Protein AF-F8F637-F1 (afdb_monomer)

Mean predicted aligned error: 8.39 Å

Structure (mmCIF, N/CA/C/O backbone):
data_AF-F8F637-F1
#
_entry.id   AF-F8F637-F1
#
loop_
_atom_site.group_PDB
_atom_site.id
_atom_site.type_symbol
_atom_site.label_atom_id
_atom_site.label_alt_id
_atom_site.label_comp_id
_atom_site.label_asym_id
_atom_site.label_entity_id
_atom_site.label_seq_id
_atom_site.pdbx_PDB_ins_code
_atom_site.Cartn_x
_atom_site.Cartn_y
_atom_site.Cartn_z
_atom_site.occupancy
_atom_site.B_iso_or_equiv
_atom_site.auth_seq_id
_atom_site.auth_comp_id
_atom_site.auth_asym_id
_atom_site.auth_atom_id
_atom_site.pdbx_PDB_model_num
ATOM 1 N N . MET A 1 1 ? 11.887 -3.759 3.540 1.00 42.16 1 MET A N 1
ATOM 2 C CA . MET A 1 1 ? 12.328 -4.049 2.160 1.00 42.16 1 MET A CA 1
ATOM 3 C C . MET A 1 1 ? 11.225 -4.878 1.528 1.00 42.16 1 MET A C 1
ATOM 5 O O . MET A 1 1 ? 10.889 -5.903 2.115 1.00 42.16 1 MET A O 1
ATOM 9 N N . ASN A 1 2 ? 10.578 -4.407 0.456 1.00 48.91 2 ASN A N 1
ATOM 10 C CA . ASN A 1 2 ? 9.576 -5.214 -0.246 1.00 48.91 2 ASN A CA 1
ATOM 11 C C . ASN A 1 2 ? 10.245 -6.518 -0.679 1.00 48.91 2 ASN A C 1
ATOM 13 O O . ASN A 1 2 ? 11.264 -6.478 -1.362 1.00 48.91 2 ASN A O 1
ATOM 17 N N . LYS A 1 3 ? 9.714 -7.661 -0.241 1.00 61.53 3 LYS A N 1
ATOM 18 C CA . LYS A 1 3 ? 10.233 -9.003 -0.553 1.00 61.53 3 LYS A CA 1
ATOM 19 C C . LYS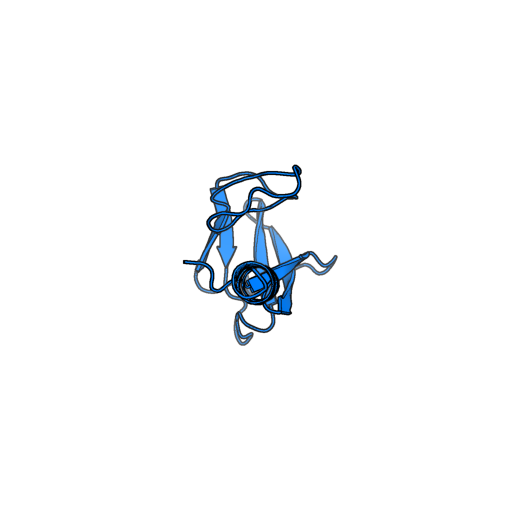 A 1 3 ? 9.949 -9.395 -2.018 1.00 61.53 3 LYS A C 1
ATOM 21 O O . LYS A 1 3 ? 9.439 -10.469 -2.273 1.00 61.53 3 LYS A O 1
ATOM 26 N N . GLY A 1 4 ? 10.147 -8.482 -2.970 1.00 69.56 4 GLY A N 1
ATOM 27 C CA . GLY A 1 4 ? 9.834 -8.699 -4.386 1.00 69.56 4 GLY A CA 1
ATOM 28 C C . GLY A 1 4 ? 8.343 -8.837 -4.724 1.00 69.56 4 GLY A C 1
ATOM 29 O O . GLY A 1 4 ? 8.031 -9.192 -5.850 1.00 69.56 4 GLY A O 1
ATOM 30 N N . LYS A 1 5 ? 7.410 -8.573 -3.802 1.00 83.56 5 LYS A N 1
ATOM 31 C CA . LYS A 1 5 ? 5.969 -8.749 -4.053 1.00 83.56 5 LYS A CA 1
ATOM 32 C C . LYS A 1 5 ? 5.447 -7.801 -5.131 1.00 83.56 5 LYS A C 1
ATOM 34 O O . LYS A 1 5 ? 5.740 -6.606 -5.097 1.00 83.56 5 LYS A O 1
ATOM 39 N N . THR A 1 6 ? 4.614 -8.333 -6.019 1.00 88.06 6 THR A N 1
ATOM 40 C CA . THR A 1 6 ? 3.955 -7.589 -7.100 1.00 88.06 6 THR A CA 1
ATOM 41 C C . THR A 1 6 ? 2.456 -7.589 -6.882 1.00 88.06 6 THR A C 1
ATOM 43 O O . THR A 1 6 ? 1.872 -8.642 -6.633 1.00 88.06 6 THR A O 1
ATOM 46 N N . TYR A 1 7 ? 1.831 -6.423 -7.021 1.00 91.56 7 TYR A N 1
ATOM 47 C CA . TYR A 1 7 ? 0.383 -6.267 -6.922 1.00 91.56 7 TYR A CA 1
ATOM 48 C C . TYR A 1 7 ? -0.159 -5.674 -8.215 1.00 91.56 7 TYR A C 1
ATOM 50 O O . TYR A 1 7 ? 0.454 -4.772 -8.788 1.00 91.56 7 TYR A O 1
ATOM 58 N N . ILE A 1 8 ? -1.305 -6.177 -8.663 1.00 92.69 8 ILE A N 1
ATOM 59 C CA . ILE A 1 8 ? -2.022 -5.672 -9.832 1.00 92.69 8 ILE A CA 1
ATOM 60 C C . ILE A 1 8 ? -3.306 -5.011 -9.357 1.00 92.69 8 ILE A C 1
ATOM 62 O O . ILE A 1 8 ? -4.098 -5.622 -8.643 1.00 92.69 8 ILE A O 1
ATOM 66 N N . ILE A 1 9 ? -3.493 -3.758 -9.761 1.00 93.38 9 ILE A N 1
ATOM 67 C CA . ILE A 1 9 ? -4.700 -2.981 -9.480 1.00 93.38 9 ILE A CA 1
ATOM 68 C C . ILE A 1 9 ? -5.889 -3.666 -10.156 1.00 93.38 9 ILE A C 1
ATOM 70 O O . ILE A 1 9 ? -5.795 -4.095 -11.305 1.00 93.38 9 ILE A O 1
ATOM 74 N N . THR A 1 10 ? -6.995 -3.759 -9.432 1.00 93.31 10 THR A N 1
ATOM 75 C CA . THR A 1 10 ? -8.280 -4.265 -9.929 1.00 93.31 10 THR A CA 1
ATOM 76 C C . THR A 1 10 ? -9.274 -3.113 -10.065 1.00 93.31 10 THR A C 1
ATOM 78 O O . THR A 1 10 ? -9.007 -2.020 -9.574 1.00 93.31 10 THR A O 1
ATOM 81 N N . ASP A 1 11 ? -10.437 -3.352 -10.668 1.00 92.38 11 ASP A N 1
ATOM 82 C CA . ASP A 1 11 ? -11.531 -2.367 -10.688 1.00 92.38 11 ASP A CA 1
ATOM 83 C C . ASP A 1 11 ? -12.362 -2.366 -9.387 1.00 92.38 11 ASP A C 1
ATOM 85 O O . ASP A 1 11 ? -13.263 -1.540 -9.217 1.00 92.38 11 ASP A O 1
ATOM 89 N N . ASP A 1 12 ? -12.050 -3.266 -8.446 1.00 95.44 12 ASP A N 1
ATOM 90 C CA . ASP A 1 12 ? -12.797 -3.429 -7.204 1.00 95.44 12 ASP A CA 1
ATOM 91 C C . ASP A 1 12 ? -12.468 -2.309 -6.208 1.00 95.44 12 ASP A C 1
ATOM 93 O O . ASP A 1 12 ? -11.304 -2.032 -5.883 1.00 95.44 12 ASP A O 1
ATOM 97 N N . ARG A 1 13 ? -13.519 -1.691 -5.667 1.00 96.00 13 ARG A N 1
ATOM 98 C CA . ARG A 1 13 ? -13.410 -0.756 -4.545 1.00 96.00 13 ARG A CA 1
ATOM 99 C C . ARG A 1 13 ? -13.306 -1.507 -3.225 1.00 96.00 13 ARG A C 1
ATOM 101 O O . ARG A 1 13 ? -13.810 -2.618 -3.085 1.00 96.00 13 ARG A O 1
ATOM 108 N N . VAL A 1 14 ? -12.634 -0.874 -2.272 1.00 96.19 14 VAL A N 1
ATOM 109 C CA . VAL A 1 14 ? -12.599 -1.315 -0.878 1.00 96.19 14 VAL A CA 1
ATOM 110 C C . VAL A 1 14 ? -13.230 -0.212 -0.048 1.00 96.19 14 VAL A C 1
ATOM 112 O O . VAL A 1 14 ? -12.804 0.941 -0.138 1.00 96.19 14 VAL A O 1
ATOM 115 N N . GLU A 1 15 ? -14.249 -0.565 0.725 1.00 94.69 15 GLU A N 1
ATOM 116 C CA . GLU A 1 15 ? -14.947 0.390 1.583 1.00 94.69 15 GLU A CA 1
ATOM 117 C C . GLU A 1 15 ? -14.080 0.751 2.795 1.00 94.69 15 GLU A C 1
ATOM 119 O O . GLU A 1 15 ? -13.280 -0.067 3.265 1.00 94.69 15 GLU A O 1
ATOM 124 N N . GLU A 1 16 ? -14.237 1.964 3.327 1.00 94.94 16 GLU A N 1
ATOM 125 C CA . GLU A 1 16 ? -13.442 2.450 4.462 1.00 94.94 16 GLU A CA 1
ATOM 126 C C . GLU A 1 16 ? -13.571 1.527 5.687 1.00 94.94 16 GLU A C 1
ATOM 128 O O . GLU A 1 16 ? -12.589 1.248 6.379 1.00 94.94 16 GLU A O 1
ATOM 133 N N . GLU A 1 17 ? -14.748 0.940 5.916 1.00 95.62 17 GLU A N 1
ATOM 134 C CA . GLU A 1 17 ? -14.982 0.013 7.024 1.00 95.62 17 GLU A CA 1
ATOM 135 C C . GLU A 1 17 ? -14.190 -1.292 6.885 1.00 95.62 17 GLU A C 1
ATOM 137 O O . GLU A 1 17 ? -13.999 -1.998 7.880 1.00 95.62 17 GLU A O 1
ATOM 142 N N . GLN A 1 18 ? -13.709 -1.624 5.687 1.00 96.12 18 GLN A N 1
ATOM 143 C CA . GLN A 1 18 ? -12.867 -2.792 5.426 1.00 96.12 18 GLN A CA 1
ATOM 144 C C . GLN A 1 18 ? -11.374 -2.484 5.585 1.00 96.12 18 GLN A C 1
ATOM 146 O O . GLN A 1 18 ? -10.566 -3.413 5.580 1.00 96.12 18 GLN A O 1
ATOM 151 N N . ILE A 1 19 ? -10.995 -1.218 5.755 1.00 96.75 19 ILE A N 1
ATOM 152 C CA 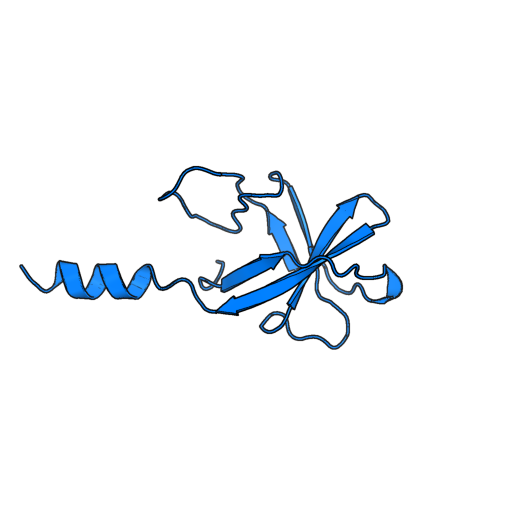. ILE A 1 19 ? -9.604 -0.805 5.934 1.00 96.75 19 ILE A CA 1
ATOM 153 C C . ILE A 1 19 ? -9.155 -1.051 7.373 1.00 96.75 19 ILE A C 1
ATOM 155 O O . ILE A 1 19 ? -9.879 -0.782 8.335 1.00 96.75 19 ILE A O 1
ATOM 159 N N . ASP A 1 20 ? -7.945 -1.590 7.507 1.00 95.00 20 ASP A N 1
ATOM 160 C CA . ASP A 1 20 ? -7.274 -1.803 8.787 1.00 95.00 20 ASP A CA 1
ATOM 161 C C . ASP A 1 20 ? -5.997 -0.944 8.873 1.00 95.00 20 ASP A C 1
ATOM 163 O O . ASP A 1 20 ? -6.024 0.269 8.659 1.00 95.00 20 ASP A O 1
ATOM 167 N N . LEU A 1 21 ? -4.848 -1.543 9.185 1.00 95.50 21 LEU A N 1
ATOM 168 C CA . LEU A 1 21 ? -3.608 -0.812 9.406 1.00 95.50 21 LEU A CA 1
ATOM 169 C C . LEU A 1 21 ? -2.970 -0.336 8.097 1.00 95.50 21 LEU A C 1
ATOM 171 O O . LEU A 1 21 ? -2.893 -1.067 7.106 1.00 95.50 21 LEU A O 1
ATOM 175 N N . ARG A 1 22 ? -2.399 0.874 8.133 1.00 96.19 22 ARG A N 1
ATOM 176 C CA . ARG A 1 22 ? -1.462 1.332 7.104 1.00 96.19 22 ARG A CA 1
ATOM 177 C C . ARG A 1 22 ? -0.205 0.468 7.153 1.00 96.19 22 ARG A C 1
ATOM 179 O O . ARG A 1 22 ? 0.484 0.422 8.169 1.00 96.19 22 ARG A O 1
ATOM 186 N N . ILE A 1 23 ? 0.135 -0.138 6.024 1.00 95.19 23 ILE A N 1
ATOM 187 C CA . ILE A 1 23 ? 1.297 -1.025 5.878 1.00 95.19 23 ILE A CA 1
ATOM 188 C C . ILE A 1 23 ? 2.436 -0.403 5.080 1.00 95.19 23 ILE A C 1
ATOM 190 O O . ILE A 1 23 ? 3.550 -0.928 5.063 1.00 95.19 23 ILE A O 1
ATOM 194 N N . GLY A 1 24 ? 2.192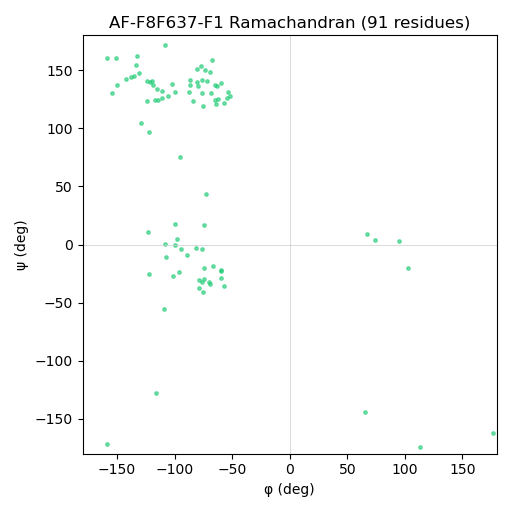 0.731 4.425 1.00 94.31 24 GLY A N 1
ATOM 195 C CA . GLY A 1 24 ? 3.246 1.420 3.705 1.00 94.31 24 GLY A CA 1
ATOM 196 C C . GLY A 1 24 ? 2.790 2.650 2.946 1.00 94.31 24 GLY A C 1
ATOM 197 O O . GLY A 1 24 ? 1.739 3.245 3.197 1.00 94.31 24 GLY A O 1
ATOM 198 N N . LYS A 1 25 ? 3.656 3.047 2.019 1.00 95.25 25 LYS A N 1
ATOM 199 C CA . LYS A 1 25 ? 3.378 4.035 0.986 1.00 95.25 25 LYS A CA 1
ATOM 200 C C . LYS A 1 25 ? 4.217 3.760 -0.249 1.00 95.25 25 LYS A C 1
ATOM 202 O O . LYS A 1 25 ? 5.258 3.114 -0.126 1.00 95.25 25 LYS A O 1
ATOM 207 N N . VAL A 1 26 ? 3.809 4.293 -1.391 1.00 92.81 26 VAL A N 1
ATOM 208 C CA . VAL A 1 26 ? 4.642 4.360 -2.591 1.00 92.81 26 VAL A CA 1
ATOM 209 C C . VAL A 1 26 ? 5.863 5.230 -2.286 1.00 92.81 26 VAL A C 1
ATOM 211 O O . VAL A 1 26 ? 5.736 6.360 -1.807 1.00 92.81 26 VAL A O 1
ATOM 214 N N . THR A 1 27 ? 7.063 4.702 -2.512 1.00 90.88 27 THR A N 1
ATOM 215 C CA . THR A 1 27 ? 8.331 5.414 -2.281 1.00 90.88 27 THR A CA 1
ATOM 216 C C . THR A 1 27 ? 8.880 6.055 -3.543 1.00 90.88 27 THR A C 1
ATOM 218 O O . THR A 1 27 ? 9.627 7.031 -3.443 1.00 90.88 27 THR A O 1
ATOM 221 N N . GLU A 1 28 ? 8.487 5.534 -4.702 1.00 86.44 28 GLU A N 1
ATOM 222 C CA . GLU A 1 28 ? 8.973 5.950 -6.011 1.00 86.44 28 GLU A CA 1
ATOM 223 C C . GLU A 1 28 ? 7.883 5.734 -7.063 1.00 86.44 28 GLU A C 1
ATOM 225 O O . GLU A 1 28 ? 7.191 4.718 -7.042 1.00 86.44 28 GLU A O 1
ATOM 230 N N . TYR A 1 29 ? 7.714 6.707 -7.953 1.00 85.75 29 TYR A N 1
ATOM 231 C CA . TYR A 1 29 ? 6.889 6.556 -9.145 1.00 85.75 29 TYR A CA 1
ATOM 232 C C . TYR A 1 29 ? 7.826 6.431 -10.344 1.00 85.75 29 TYR A C 1
ATOM 234 O O . TYR A 1 29 ? 8.708 7.276 -10.496 1.00 85.75 29 TYR A O 1
ATOM 242 N N . SER A 1 30 ? 7.646 5.398 -11.161 1.00 78.56 30 SER A N 1
ATOM 243 C CA . SER A 1 30 ? 8.372 5.221 -12.420 1.00 78.56 30 SER A CA 1
ATOM 244 C C . SER A 1 30 ? 7.544 4.368 -13.375 1.00 78.56 30 SER A C 1
ATOM 246 O O . SER A 1 30 ? 7.071 3.294 -13.005 1.00 78.56 30 SER A O 1
ATOM 248 N N . ASP A 1 31 ? 7.397 4.843 -14.604 1.00 76.88 31 ASP A N 1
ATOM 249 C CA . ASP A 1 31 ? 6.897 4.104 -15.766 1.00 76.88 31 ASP A CA 1
ATOM 250 C C . ASP A 1 31 ? 8.043 3.616 -16.675 1.00 76.88 31 ASP A C 1
ATOM 252 O O . ASP A 1 31 ? 7.805 2.947 -17.679 1.00 76.88 31 ASP A O 1
ATOM 256 N N . GLN A 1 32 ? 9.295 3.915 -16.309 1.00 75.94 32 GLN A N 1
ATOM 257 C CA . GLN A 1 32 ? 10.482 3.457 -17.015 1.00 75.94 32 GLN A CA 1
ATOM 258 C C . GLN A 1 32 ? 10.883 2.051 -16.552 1.00 75.94 32 GLN A C 1
ATOM 260 O O . GLN A 1 32 ? 11.168 1.816 -15.373 1.00 75.94 32 GLN A O 1
ATOM 265 N N . GLU A 1 33 ? 10.967 1.129 -17.510 1.00 67.62 33 GLU A N 1
ATOM 266 C CA . GLU A 1 33 ? 11.441 -0.237 -17.294 1.00 67.62 33 GLU A CA 1
ATOM 267 C C . GLU A 1 33 ? 12.884 -0.271 -16.750 1.00 67.62 33 GLU A C 1
ATOM 269 O O . GLU A 1 33 ? 13.763 0.469 -17.203 1.00 67.62 33 GLU A O 1
ATOM 274 N N . GLY A 1 34 ? 13.139 -1.160 -15.784 1.00 63.06 34 GLY A N 1
ATOM 275 C CA . GLY A 1 34 ? 14.490 -1.480 -15.300 1.00 63.06 34 GLY A CA 1
ATOM 276 C C . GLY A 1 34 ? 14.995 -0.718 -14.066 1.00 63.06 34 GLY A C 1
ATOM 277 O O . GLY A 1 34 ? 16.129 -0.951 -13.653 1.00 63.06 34 GLY A O 1
ATOM 278 N N . THR A 1 35 ? 14.188 0.146 -1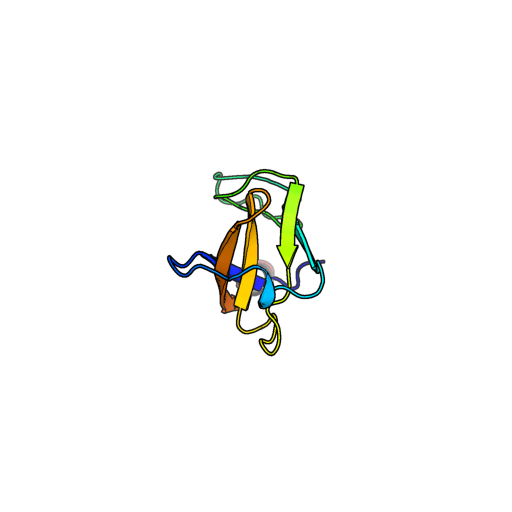3.438 1.00 58.47 35 THR A N 1
ATOM 279 C CA . THR A 1 35 ? 14.552 0.812 -12.167 1.00 58.47 35 THR A CA 1
ATOM 280 C C . THR A 1 35 ? 13.510 0.509 -11.093 1.00 58.47 35 THR A C 1
ATOM 282 O O . THR A 1 35 ? 12.471 1.158 -11.031 1.00 58.47 35 THR A O 1
ATOM 285 N N . TYR A 1 36 ? 13.776 -0.488 -10.242 1.00 66.56 36 TYR A N 1
ATOM 286 C CA . TYR A 1 36 ? 12.830 -0.930 -9.213 1.00 66.56 36 TYR A CA 1
ATOM 287 C C . TYR A 1 36 ? 13.500 -0.991 -7.840 1.00 66.56 36 TYR A C 1
ATOM 289 O O . TYR A 1 36 ? 14.250 -1.919 -7.538 1.00 66.56 36 TYR A O 1
ATOM 297 N N . TRP A 1 37 ? 13.200 -0.014 -6.983 1.00 69.06 37 TRP A N 1
ATOM 298 C CA . TRP A 1 37 ? 13.640 0.001 -5.589 1.00 69.06 37 TRP A CA 1
ATOM 299 C C . TRP A 1 37 ? 12.482 0.408 -4.671 1.00 69.06 37 TRP A C 1
ATOM 301 O O . TRP A 1 37 ? 11.630 1.224 -5.015 1.00 69.06 37 TRP A O 1
ATOM 311 N N . GLY A 1 38 ? 12.435 -0.168 -3.467 1.00 76.94 38 GLY A N 1
ATOM 312 C CA . GLY A 1 38 ? 11.393 0.144 -2.484 1.00 76.94 38 GLY A CA 1
ATOM 313 C C . GLY A 1 38 ? 9.978 -0.278 -2.909 1.00 76.94 38 GLY A C 1
ATOM 314 O O . GLY A 1 38 ? 9.771 -1.338 -3.499 1.00 76.94 38 GLY A O 1
ATOM 315 N N . ASN A 1 39 ? 8.989 0.536 -2.544 1.00 80.38 39 ASN A N 1
ATOM 316 C CA . ASN A 1 39 ? 7.590 0.380 -2.936 1.00 80.38 39 ASN A CA 1
ATOM 317 C C . ASN A 1 39 ? 7.340 1.253 -4.166 1.00 80.38 39 ASN A C 1
ATOM 319 O O . ASN A 1 39 ? 6.794 2.352 -4.042 1.00 80.38 39 ASN A O 1
ATOM 323 N N . PHE A 1 40 ? 7.811 0.816 -5.328 1.00 85.81 40 PHE A N 1
ATOM 324 C CA . PHE A 1 40 ? 7.587 1.571 -6.553 1.00 85.81 40 PHE A CA 1
ATOM 325 C C . PHE A 1 40 ? 6.150 1.374 -7.071 1.00 85.81 40 PHE A C 1
ATOM 327 O O . PHE A 1 40 ? 5.519 0.350 -6.800 1.00 85.81 40 PHE A O 1
ATOM 334 N N . SER A 1 41 ? 5.633 2.352 -7.811 1.00 83.69 41 SER A N 1
ATOM 335 C CA . SER A 1 41 ? 4.401 2.224 -8.589 1.00 83.69 41 SER A CA 1
ATOM 336 C C . SER A 1 41 ? 4.564 2.873 -9.962 1.00 83.69 41 SER A C 1
ATOM 338 O O . SER A 1 41 ? 5.202 3.913 -10.088 1.00 83.69 41 SER A O 1
ATOM 340 N N . ASN A 1 42 ? 3.948 2.280 -10.980 1.00 83.62 42 ASN A N 1
ATOM 341 C CA . ASN A 1 42 ? 3.810 2.865 -12.318 1.00 83.62 42 ASN A CA 1
ATOM 342 C C . ASN A 1 42 ? 2.478 3.611 -12.509 1.00 83.62 42 ASN A C 1
ATOM 344 O O . ASN A 1 42 ? 2.238 4.183 -13.564 1.00 83.62 42 ASN A O 1
ATOM 348 N N . SER A 1 43 ? 1.596 3.567 -11.507 1.00 87.94 43 SER A N 1
ATOM 349 C CA . SER A 1 43 ? 0.225 4.085 -11.596 1.00 87.94 43 SER A CA 1
ATOM 350 C C . SER A 1 43 ? -0.072 5.144 -10.535 1.00 87.94 43 SER A C 1
ATOM 352 O O . SER A 1 43 ? -0.933 5.994 -10.741 1.00 87.94 43 SER A O 1
ATOM 354 N N . PHE A 1 44 ? 0.636 5.114 -9.400 1.00 9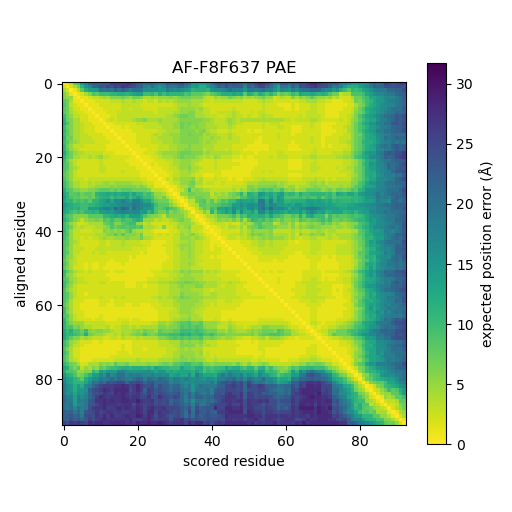1.25 44 PHE A N 1
ATOM 355 C CA . PHE A 1 44 ? 0.373 5.991 -8.261 1.00 91.25 44 PHE A CA 1
ATOM 356 C C . PHE A 1 44 ? 1.597 6.810 -7.851 1.00 91.25 44 PHE A C 1
ATOM 358 O O . PHE A 1 44 ? 2.712 6.286 -7.824 1.00 91.25 44 PHE A O 1
ATOM 365 N N . PRO A 1 45 ? 1.412 8.085 -7.473 1.00 91.69 45 PRO A N 1
ATOM 366 C CA . PRO A 1 45 ? 2.513 8.959 -7.103 1.00 91.69 45 PRO A CA 1
ATOM 367 C C . PRO A 1 45 ? 3.197 8.530 -5.798 1.00 91.69 45 PRO A C 1
ATOM 369 O O . PRO A 1 45 ? 2.625 7.876 -4.922 1.00 91.69 45 PRO A O 1
ATOM 372 N N . LYS A 1 46 ? 4.441 8.985 -5.621 1.00 91.88 46 LYS A N 1
ATOM 373 C CA . LYS A 1 46 ? 5.162 8.872 -4.348 1.00 91.88 46 LYS A CA 1
ATOM 374 C C . LYS A 1 46 ? 4.331 9.467 -3.209 1.00 91.88 46 LYS A C 1
ATOM 376 O O . LYS A 1 46 ? 3.881 10.604 -3.284 1.00 91.88 46 LYS A O 1
ATOM 381 N N . GLY A 1 47 ? 4.205 8.717 -2.119 1.00 94.06 47 GLY A N 1
ATOM 382 C CA . GLY A 1 47 ? 3.424 9.100 -0.946 1.00 94.06 47 GLY A CA 1
ATOM 383 C C . GLY A 1 47 ? 2.072 8.401 -0.840 1.00 94.06 47 GLY A C 1
ATOM 384 O O . GLY A 1 47 ? 1.584 8.298 0.284 1.00 94.06 47 GLY A O 1
ATOM 385 N N . THR A 1 48 ? 1.529 7.858 -1.939 1.00 95.62 48 THR A N 1
ATOM 386 C CA . THR A 1 48 ? 0.266 7.103 -1.930 1.00 95.62 48 THR A CA 1
ATOM 387 C C . THR A 1 48 ? 0.295 6.004 -0.882 1.00 95.62 48 THR A C 1
ATOM 389 O O . THR A 1 48 ? 1.240 5.221 -0.820 1.00 95.62 48 THR A O 1
ATOM 392 N N . GLU A 1 49 ? -0.721 5.971 -0.030 1.00 97.06 49 GLU A N 1
ATOM 393 C CA . GLU A 1 49 ? -0.763 5.124 1.156 1.00 97.06 49 GLU A CA 1
ATOM 394 C C . GLU A 1 49 ? -1.304 3.726 0.829 1.00 97.06 49 GLU A C 1
ATOM 396 O O . GLU A 1 49 ? -2.210 3.570 0.010 1.00 97.06 49 GLU A O 1
ATOM 401 N N . LEU A 1 50 ? -0.718 2.711 1.469 1.00 96.75 50 LEU A N 1
ATOM 402 C CA . LEU A 1 50 ? -1.051 1.298 1.285 1.00 96.75 50 LEU A CA 1
ATOM 403 C C . LEU A 1 50 ? -1.550 0.721 2.611 1.00 96.75 50 LEU A C 1
ATOM 405 O O . LEU A 1 50 ? -0.931 0.974 3.653 1.00 96.75 50 LEU A O 1
ATOM 409 N N . TYR A 1 51 ? -2.611 -0.078 2.566 1.00 97.38 51 TYR A N 1
ATOM 410 C CA . TYR A 1 51 ? -3.319 -0.584 3.741 1.00 97.38 51 TYR A CA 1
ATOM 411 C C . TYR A 1 51 ? -3.611 -2.080 3.656 1.00 97.38 51 TYR A C 1
ATOM 413 O O . TYR A 1 51 ? -3.767 -2.643 2.571 1.00 97.38 51 TYR A O 1
ATOM 421 N N . ASN A 1 52 ? -3.743 -2.697 4.829 1.00 97.00 52 ASN A N 1
ATOM 422 C CA . ASN A 1 52 ? -4.397 -3.991 4.974 1.00 97.00 52 ASN A CA 1
ATOM 423 C C . ASN A 1 52 ? -5.901 -3.876 4.728 1.00 97.00 52 ASN A C 1
ATOM 425 O O . ASN A 1 52 ? -6.529 -2.881 5.100 1.00 97.00 52 ASN A O 1
ATOM 429 N N . ILE A 1 53 ? -6.469 -4.953 4.194 1.00 97.44 53 ILE A N 1
ATOM 430 C CA . ILE A 1 53 ? -7.912 -5.182 4.155 1.00 97.44 53 ILE A CA 1
ATOM 431 C C . ILE A 1 53 ? -8.248 -6.148 5.299 1.00 97.44 53 ILE A C 1
ATOM 433 O O . ILE A 1 53 ? -7.578 -7.167 5.477 1.00 97.44 53 ILE A O 1
ATOM 437 N N . LYS A 1 54 ? -9.265 -5.835 6.107 1.00 97.56 54 LYS A N 1
ATOM 438 C CA . LYS A 1 54 ? -9.677 -6.652 7.258 1.00 97.56 54 LYS A CA 1
ATOM 439 C C . LYS A 1 54 ? -9.958 -8.091 6.831 1.00 97.56 54 LYS A C 1
ATOM 441 O O . LYS A 1 54 ? -10.768 -8.338 5.944 1.00 97.56 54 LYS A O 1
ATOM 446 N N . GLY A 1 55 ? -9.309 -9.038 7.506 1.00 96.25 55 GLY A N 1
ATOM 447 C CA . GLY A 1 55 ? -9.487 -10.469 7.251 1.00 96.25 55 GLY A CA 1
ATOM 448 C C . GLY A 1 55 ? -8.833 -10.988 5.967 1.00 96.25 55 GLY A C 1
ATOM 449 O O . GLY A 1 55 ? -8.981 -12.171 5.681 1.00 96.25 55 GLY A O 1
ATOM 450 N N . VAL A 1 56 ? -8.099 -10.152 5.226 1.00 96.25 56 VAL A N 1
ATOM 451 C CA . VAL A 1 56 ? -7.382 -10.542 4.006 1.00 96.25 56 VAL A CA 1
ATOM 452 C C . VAL A 1 56 ? -5.881 -10.491 4.269 1.00 96.25 56 VAL A C 1
ATOM 454 O O . VAL A 1 56 ? -5.361 -9.520 4.824 1.00 96.25 56 VAL A O 1
ATOM 457 N N . ASN A 1 57 ? -5.167 -11.550 3.889 1.00 94.62 57 ASN A N 1
ATOM 458 C CA . ASN A 1 57 ? -3.715 -11.571 4.006 1.00 94.62 57 ASN A CA 1
ATOM 459 C C . ASN A 1 57 ? -3.093 -10.627 2.961 1.00 94.62 57 ASN A C 1
ATOM 461 O O . ASN A 1 57 ? -3.519 -10.599 1.811 1.00 94.62 57 ASN A O 1
ATOM 465 N N . ILE A 1 58 ? -2.034 -9.900 3.323 1.00 92.69 58 ILE A N 1
ATOM 466 C CA . ILE A 1 58 ? -1.275 -9.070 2.372 1.00 92.69 58 ILE A CA 1
ATOM 467 C C . ILE A 1 58 ? -0.661 -9.873 1.223 1.00 92.69 58 ILE A C 1
ATOM 469 O O . ILE A 1 58 ? -0.336 -9.306 0.192 1.00 92.69 58 ILE A O 1
ATOM 473 N N . ASP A 1 59 ? -0.464 -11.180 1.398 1.00 91.38 59 ASP A N 1
ATOM 474 C CA . ASP A 1 59 ? -0.033 -12.094 0.335 1.00 91.38 59 ASP A CA 1
ATOM 475 C C . ASP A 1 59 ? -1.159 -12.465 -0.647 1.00 91.38 59 ASP A C 1
ATOM 477 O O . ASP A 1 59 ? -0.905 -13.149 -1.639 1.00 91.38 59 ASP A O 1
ATOM 481 N N . GLU A 1 60 ? -2.382 -11.996 -0.394 1.00 94.19 60 GLU A N 1
ATOM 482 C CA . GLU A 1 60 ? -3.550 -12.145 -1.263 1.00 94.19 60 GLU A CA 1
ATOM 483 C C . GLU A 1 60 ? -3.928 -10.804 -1.897 1.00 94.19 60 GLU A C 1
ATOM 485 O O . GLU A 1 60 ? -3.974 -10.706 -3.122 1.00 94.19 60 GLU A O 1
ATOM 490 N N . ALA A 1 61 ? -4.154 -9.759 -1.091 1.00 96.50 61 ALA A N 1
ATOM 491 C CA . ALA A 1 61 ? -4.499 -8.430 -1.593 1.00 96.50 61 ALA A CA 1
ATOM 492 C C . ALA A 1 61 ? -4.202 -7.306 -0.589 1.00 96.50 61 ALA A C 1
ATOM 494 O O . ALA A 1 61 ? -4.106 -7.518 0.621 1.00 96.50 61 ALA A O 1
ATOM 495 N N . ILE A 1 62 ? -4.101 -6.083 -1.112 1.00 97.19 62 ILE A N 1
ATOM 496 C CA . ILE A 1 62 ? -3.959 -4.843 -0.338 1.00 97.19 62 ILE A CA 1
ATOM 497 C C . ILE A 1 62 ? -4.927 -3.772 -0.845 1.00 97.19 62 ILE A C 1
ATOM 499 O O . ILE A 1 62 ? -5.409 -3.836 -1.977 1.00 97.19 62 ILE A O 1
ATOM 503 N N . ALA A 1 63 ? -5.166 -2.753 -0.022 1.00 98.00 63 ALA A N 1
ATOM 504 C CA . ALA A 1 63 ? -5.896 -1.553 -0.414 1.00 98.00 63 ALA A CA 1
ATOM 505 C C . ALA A 1 63 ? -4.936 -0.385 -0.681 1.00 98.00 63 ALA A C 1
ATOM 507 O O . ALA A 1 63 ? -3.982 -0.152 0.068 1.00 98.00 63 ALA A O 1
ATOM 508 N N . ILE A 1 64 ? -5.211 0.372 -1.742 1.00 97.38 64 ILE A N 1
ATOM 509 C CA . ILE A 1 64 ? -4.461 1.567 -2.137 1.00 97.38 64 ILE A CA 1
ATOM 510 C C . ILE A 1 64 ? -5.376 2.780 -1.991 1.00 97.38 64 ILE A C 1
ATOM 512 O O . ILE A 1 64 ? -6.449 2.814 -2.591 1.00 97.38 64 ILE A O 1
ATOM 516 N N . LYS A 1 65 ? -4.952 3.782 -1.213 1.00 97.25 65 LYS A N 1
ATOM 517 C CA . LYS A 1 65 ? -5.725 5.014 -1.015 1.00 97.25 65 LYS A CA 1
ATOM 518 C C . LYS A 1 65 ? -5.623 5.909 -2.249 1.00 97.25 65 LYS A C 1
ATOM 520 O O . LYS A 1 65 ? -4.533 6.351 -2.606 1.00 97.25 65 LYS A O 1
ATOM 525 N N . ILE A 1 66 ? -6.757 6.188 -2.883 1.00 93.94 66 ILE A N 1
ATOM 526 C CA . ILE A 1 66 ? -6.845 7.016 -4.098 1.00 93.94 66 ILE A CA 1
ATOM 527 C C . ILE A 1 66 ? -7.326 8.442 -3.794 1.00 93.94 66 ILE A C 1
ATOM 529 O O . ILE A 1 66 ? -6.943 9.371 -4.500 1.00 93.94 66 ILE A O 1
ATOM 533 N N . ASN A 1 67 ? -8.103 8.636 -2.726 1.00 88.94 67 ASN A N 1
ATOM 534 C CA . ASN A 1 67 ? -8.395 9.931 -2.096 1.00 88.94 67 ASN A CA 1
ATOM 535 C C . ASN A 1 67 ? -8.851 9.702 -0.641 1.00 88.94 67 ASN A C 1
ATOM 537 O O . ASN A 1 67 ? -8.725 8.587 -0.140 1.00 88.94 67 ASN A O 1
ATOM 541 N N . ASP A 1 68 ? -9.322 10.741 0.055 1.00 83.50 68 ASP A N 1
ATOM 542 C CA . ASP A 1 68 ? -9.624 10.662 1.491 1.00 83.50 68 ASP A CA 1
ATOM 543 C C . ASP A 1 68 ? -10.671 9.618 1.880 1.00 83.50 68 ASP A C 1
ATOM 545 O O . ASP A 1 68 ? -10.542 9.042 2.954 1.00 83.50 68 ASP A O 1
ATOM 549 N N . GLU A 1 69 ? -11.602 9.303 0.983 1.00 85.12 69 GLU A N 1
ATOM 550 C CA . GLU A 1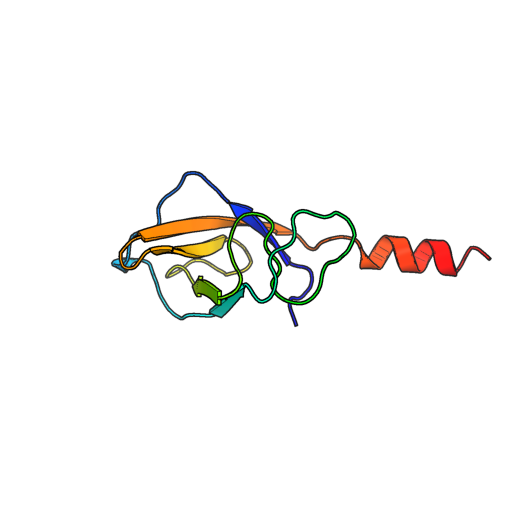 69 ? -12.744 8.421 1.253 1.00 85.12 69 GLU A CA 1
ATOM 551 C C . GLU A 1 69 ? -12.797 7.223 0.298 1.00 85.12 69 GLU A C 1
ATOM 553 O O . GLU A 1 69 ? -13.808 6.531 0.214 1.00 85.12 69 GLU A O 1
ATOM 558 N N . SER A 1 70 ? -11.747 6.971 -0.493 1.00 92.69 70 SER A N 1
ATOM 559 C CA . SER A 1 70 ? -11.789 5.847 -1.423 1.00 92.69 70 SER A CA 1
ATOM 560 C C . SER A 1 70 ? -10.481 5.097 -1.569 1.00 92.69 70 SER A C 1
ATOM 562 O O . SER A 1 70 ? -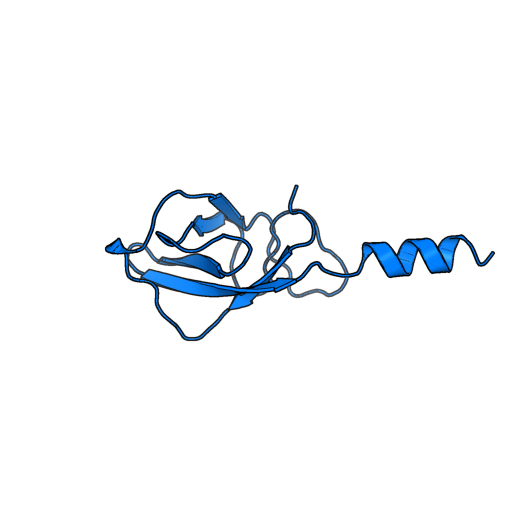9.373 5.649 -1.591 1.00 92.69 70 SER A O 1
ATOM 564 N N . PHE A 1 71 ? -10.663 3.788 -1.704 1.00 97.44 71 PHE A N 1
ATOM 565 C CA . PHE A 1 71 ? -9.614 2.803 -1.826 1.00 97.44 71 PHE A CA 1
ATOM 566 C C . PHE A 1 71 ? -9.918 1.889 -3.009 1.00 97.44 71 PHE A C 1
ATOM 568 O O . PHE A 1 71 ? -11.076 1.610 -3.336 1.00 97.44 71 PHE A O 1
ATOM 575 N N . ILE A 1 72 ? -8.859 1.424 -3.655 1.00 97.50 72 ILE A N 1
ATOM 576 C CA . ILE A 1 72 ? -8.926 0.433 -4.725 1.00 97.50 72 ILE A CA 1
ATOM 577 C C . ILE A 1 72 ? -8.134 -0.801 -4.311 1.00 97.50 72 ILE A C 1
ATOM 579 O O . ILE A 1 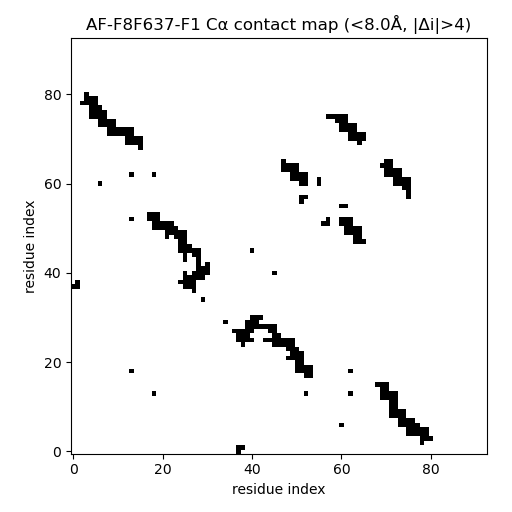72 ? -7.083 -0.686 -3.668 1.00 97.50 72 ILE A O 1
ATOM 583 N N . LYS A 1 73 ? -8.649 -1.983 -4.641 1.00 97.44 73 LYS A N 1
ATOM 584 C CA . LYS A 1 73 ? -7.990 -3.246 -4.320 1.00 97.44 73 LYS A CA 1
ATOM 585 C C . LYS A 1 73 ? -6.884 -3.534 -5.332 1.00 97.44 73 LYS A C 1
ATOM 587 O O . LYS A 1 73 ? -7.066 -3.347 -6.538 1.00 97.44 73 LYS A O 1
ATOM 592 N N . ALA A 1 74 ? -5.762 -4.045 -4.840 1.00 96.69 74 ALA A N 1
ATOM 593 C CA . ALA A 1 74 ? -4.724 -4.634 -5.669 1.00 96.69 74 ALA A CA 1
ATOM 594 C C . ALA A 1 74 ? -4.430 -6.069 -5.220 1.00 96.69 74 ALA A C 1
ATOM 596 O O . ALA A 1 74 ? -4.081 -6.302 -4.060 1.00 96.69 74 ALA A O 1
ATOM 597 N N . ASP A 1 75 ? -4.549 -7.013 -6.151 1.00 96.31 75 ASP A N 1
ATOM 598 C CA . ASP A 1 75 ? -4.335 -8.437 -5.900 1.00 96.31 75 ASP A CA 1
ATOM 599 C C . ASP A 1 75 ? -2.853 -8.784 -6.061 1.00 96.31 75 ASP A C 1
ATOM 601 O O . ASP A 1 75 ? -2.184 -8.351 -7.007 1.00 96.31 75 ASP A O 1
ATOM 605 N N . HIS A 1 76 ? -2.331 -9.594 -5.147 1.00 92.50 76 HIS A N 1
ATOM 606 C CA . HIS A 1 76 ? -0.968 -10.093 -5.217 1.00 92.50 76 HIS A CA 1
ATOM 607 C C . HIS A 1 76 ? -0.816 -11.074 -6.393 1.00 92.50 76 HIS A C 1
ATOM 609 O O . HIS A 1 76 ? -1.597 -12.011 -6.562 1.00 92.50 76 HIS A O 1
ATOM 615 N N . LYS A 1 77 ? 0.215 -10.875 -7.221 1.00 86.38 77 LYS A N 1
ATOM 616 C CA . LYS A 1 77 ? 0.538 -11.737 -8.374 1.00 86.38 77 LYS A CA 1
ATOM 617 C C . LYS A 1 77 ? 1.788 -12.594 -8.191 1.00 86.38 77 LYS A C 1
ATOM 619 O O . LYS A 1 77 ? 2.114 -13.365 -9.091 1.00 86.38 77 LYS A O 1
ATOM 624 N N . GLY A 1 78 ? 2.456 -12.503 -7.043 1.00 76.62 78 GLY A N 1
ATOM 625 C CA . GLY A 1 78 ? 3.673 -13.252 -6.739 1.00 76.62 78 GLY A CA 1
ATOM 626 C C . GLY A 1 78 ? 4.914 -12.373 -6.607 1.00 76.62 78 GLY A C 1
ATOM 627 O O . GLY A 1 78 ? 4.854 -11.139 -6.631 1.00 76.62 78 GLY A O 1
ATOM 628 N N . GLU A 1 79 ? 6.059 -13.034 -6.457 1.00 70.88 79 GLU A N 1
ATOM 629 C CA . GLU A 1 79 ? 7.363 -12.385 -6.334 1.00 70.88 79 GLU A CA 1
ATOM 630 C C . GLU A 1 79 ? 7.974 -12.128 -7.722 1.00 70.88 79 GLU A C 1
ATOM 632 O O . GLU A 1 79 ? 8.017 -13.013 -8.576 1.00 70.88 79 GLU A O 1
ATOM 637 N N . TYR A 1 80 ? 8.457 -10.909 -7.963 1.00 59.78 80 TYR A N 1
ATOM 638 C CA . TYR A 1 80 ? 9.141 -10.530 -9.194 1.00 59.78 80 TYR A CA 1
ATOM 639 C C . TYR A 1 80 ? 10.443 -11.341 -9.319 1.00 59.78 80 TYR A C 1
ATOM 641 O O . TYR A 1 80 ? 11.333 -11.256 -8.470 1.00 59.78 80 TYR A O 1
ATOM 649 N N . ALA A 1 81 ? 10.580 -12.117 -10.397 1.00 53.62 81 ALA A N 1
ATOM 650 C CA . ALA A 1 81 ? 11.677 -13.067 -10.614 1.00 53.62 81 ALA A CA 1
ATOM 651 C C . ALA A 1 81 ? 13.036 -12.424 -10.978 1.00 53.62 81 ALA A C 1
ATOM 653 O O . ALA A 1 81 ? 13.937 -13.118 -11.451 1.00 53.62 81 ALA A O 1
ATOM 654 N N . GLY A 1 82 ? 13.218 -11.120 -10.744 1.00 51.66 82 GLY A N 1
ATOM 655 C CA . GLY A 1 82 ? 14.457 -10.400 -11.072 1.00 51.66 82 GLY A CA 1
ATOM 656 C C . GLY A 1 82 ? 15.702 -10.955 -10.366 1.00 51.66 82 GLY A C 1
ATOM 657 O O . GLY A 1 82 ? 16.806 -10.824 -10.873 1.00 51.66 82 GLY A O 1
ATOM 658 N N . SER A 1 83 ? 15.529 -11.653 -9.238 1.00 47.81 83 SER A N 1
ATOM 659 C CA . SER A 1 83 ? 16.633 -12.300 -8.512 1.00 47.81 83 SER A CA 1
ATOM 660 C C . SER A 1 83 ? 17.122 -13.603 -9.170 1.00 47.81 83 SER A C 1
ATOM 662 O O . SER A 1 83 ? 18.308 -13.923 -9.122 1.00 47.81 83 SER A O 1
ATOM 664 N N . TRP A 1 84 ? 16.232 -14.364 -9.819 1.00 44.28 84 TRP A N 1
ATOM 665 C CA . TRP A 1 84 ? 16.584 -15.681 -10.363 1.00 44.28 84 TRP A CA 1
ATOM 666 C C . TRP A 1 84 ? 17.357 -15.569 -11.684 1.00 44.28 84 TRP A C 1
ATOM 668 O O . TRP A 1 84 ? 18.313 -16.312 -11.888 1.00 44.28 84 TRP A O 1
ATOM 678 N N . PHE A 1 85 ? 17.016 -14.613 -12.555 1.00 46.84 85 PHE A N 1
ATOM 679 C CA . PHE A 1 85 ? 17.723 -14.425 -13.832 1.00 46.84 85 PHE A CA 1
ATOM 680 C C . PHE A 1 85 ? 19.160 -13.892 -13.664 1.00 46.84 85 PHE A C 1
ATOM 682 O O . PHE A 1 85 ? 20.055 -14.317 -14.396 1.00 46.84 85 PHE A O 1
ATOM 689 N N . ASP A 1 86 ? 19.416 -13.048 -12.659 1.00 49.06 86 ASP A N 1
ATOM 690 C CA . ASP A 1 86 ? 20.751 -12.489 -12.395 1.00 49.06 86 ASP A CA 1
ATOM 691 C C . ASP A 1 86 ? 21.757 -13.528 -11.866 1.00 49.06 86 ASP A C 1
ATOM 693 O O . ASP A 1 86 ? 22.954 -13.443 -12.155 1.00 49.06 86 ASP A O 1
ATOM 697 N N . ILE A 1 87 ? 21.298 -14.527 -11.100 1.00 51.47 87 ILE A N 1
ATOM 698 C CA . ILE A 1 87 ? 22.171 -15.563 -10.522 1.00 51.47 87 ILE A CA 1
ATOM 699 C C . ILE A 1 87 ? 22.603 -16.578 -11.586 1.00 51.47 87 ILE A C 1
ATOM 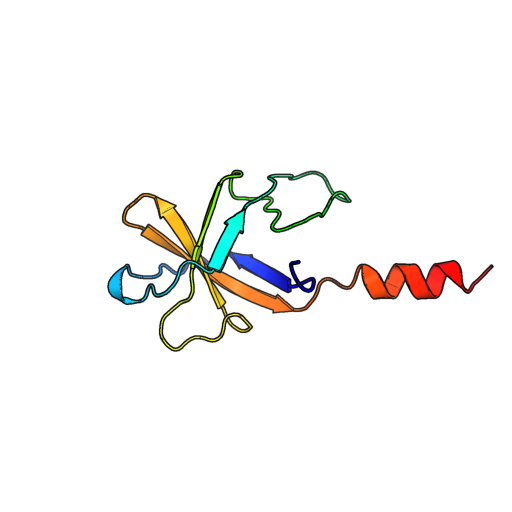701 O O . ILE A 1 87 ? 23.772 -16.966 -11.619 1.00 51.47 87 ILE A O 1
ATOM 705 N N . TYR A 1 88 ? 21.704 -16.995 -12.482 1.00 50.62 88 TYR A N 1
ATOM 706 C CA . TYR A 1 88 ? 22.047 -17.986 -13.508 1.00 50.62 88 TYR A CA 1
ATOM 707 C C . TYR A 1 88 ? 22.922 -17.412 -14.631 1.00 50.62 88 TYR A C 1
ATOM 709 O O . TYR A 1 88 ? 23.762 -18.138 -15.156 1.00 50.62 88 TYR A O 1
ATOM 717 N N . TRP A 1 89 ? 22.814 -16.116 -14.953 1.00 52.84 89 TRP A N 1
ATOM 718 C CA . TRP A 1 89 ? 23.669 -15.493 -15.974 1.00 52.84 89 TRP A CA 1
ATOM 719 C C . TRP A 1 89 ? 25.081 -15.154 -15.461 1.00 52.84 89 TRP A C 1
ATOM 721 O O . TRP A 1 89 ? 26.047 -15.230 -16.215 1.00 52.84 89 TRP A O 1
ATOM 731 N N . LYS A 1 90 ? 25.244 -14.838 -14.166 1.00 50.44 90 LYS A N 1
ATOM 732 C CA . LYS A 1 90 ? 26.564 -14.548 -13.566 1.00 50.44 90 LYS A CA 1
ATOM 733 C C . LYS A 1 90 ? 27.452 -15.776 -13.340 1.00 50.44 90 LYS A C 1
ATOM 735 O O . LYS A 1 90 ? 28.657 -15.609 -13.215 1.00 50.44 90 LYS A O 1
ATOM 740 N N . ASN A 1 91 ? 26.882 -16.981 -13.290 1.00 49.31 91 ASN A N 1
ATOM 741 C CA . ASN A 1 91 ? 27.635 -18.235 -13.127 1.00 49.31 91 ASN A CA 1
ATOM 742 C C . ASN A 1 91 ? 27.903 -18.965 -14.460 1.00 49.31 91 ASN A C 1
ATOM 744 O O . ASN A 1 91 ? 28.418 -20.080 -14.451 1.00 49.31 91 ASN A O 1
ATOM 748 N N . ALA A 1 92 ? 27.532 -18.363 -15.595 1.00 49.66 92 ALA A N 1
ATOM 749 C CA . ALA A 1 92 ? 27.751 -18.906 -16.937 1.00 49.66 92 ALA A CA 1
ATOM 750 C C . ALA A 1 92 ? 28.976 -18.288 -17.655 1.00 49.66 92 ALA A C 1
ATOM 752 O O . ALA A 1 92 ? 29.082 -18.404 -18.877 1.00 49.66 92 ALA A O 1
ATOM 753 N N . LEU A 1 93 ? 29.883 -17.637 -16.911 1.00 40.44 93 LEU A N 1
ATOM 754 C CA . LEU A 1 93 ? 31.149 -17.060 -17.390 1.00 40.44 93 LEU A CA 1
ATOM 755 C C . LEU A 1 93 ? 32.349 -17.687 -16.677 1.00 40.44 93 LEU A C 1
ATOM 757 O O . LEU A 1 93 ? 32.281 -17.822 -15.435 1.00 40.44 93 LEU A O 1
#

Sequence (93 aa):
MNKGKTYIITDDRVEEEQIDLRIGKVTEYSDQEGTYWGNFSNSFPKGTELYNIKGVNIDEAIAIKINDESFIKADHKGEYAGSWFDIYWKNAL

Secondary structure (DSSP, 8-state):
---SEEEEEEEEEE-GGGEEEEEEE--EE--STT---SSEESSS-TT-EEEEETT--TTTEEEEEEETTEEEEEEEEEE-THHHHHHHHHT--

Foldseek 3Di:
DPQQWDWAWDPDKDFPVQWDDWPAWAQEEDPDPDDDDDRYDPPDHGGWIKTDGPPDDVCAWIWTDPDDGITTIIGIPDGDCPPVVVVVVVVPD

pLDDT: mean 82.34, std 17.62, range [40.44, 98.0]

Solvent-accessible surface area (backbone atoms only — not comparable to full-atom values): 5517 Å² total; per-residue (Å²): 127,68,82,42,69,38,68,45,79,52,95,47,74,44,59,71,90,42,53,58,56,77,76,51,44,26,68,33,58,50,82,60,87,94,72,85,64,72,43,57,28,71,87,49,57,59,63,39,41,28,26,37,34,66,96,48,54,72,83,50,29,35,32,37,51,77,52,99,86,40,29,34,32,23,40,44,76,50,62,59,64,70,68,61,59,57,55,60,60,68,71,74,114

Radius of gyration: 14.95 Å; Cα contacts (8 Å, |Δi|>4): 171; chains: 1; bounding box: 46×30×27 Å

Organism: Paenibacillus mucilaginosus (strain KNP414) (NCBI:txid1036673)